Protein AF-A0A961D191-F1 (afdb_monomer)

Radius of gyration: 25.87 Å; Cα contacts (8 Å, |Δi|>4): 183; chains: 1; bounding box: 64×61×60 Å

Foldseek 3Di:
DDDDDDDDDDDDDDDDDDDDDDDDDDDDDDDDPPPPPPPPPPPLDDAADAPPQKDKDKLDDDPNWHWYWDDPDPRDIDIGTDPPDDDLDTDMDMDGPPDDQDDPDDDDDDDDDPDLSDKDWDWHPWAQPDDDDPRWTWIWIFIFHQPPVPDTDTDTDITTRPDDDDPPPPPPD

pLDDT: mean 74.41, std 17.13, range [39.47, 94.38]

Secondary structure (DSSP, 8-state):
-PPPPPPP---------PPPPP----------------------PPPPPPPTTEEEEEEE--TT--EEEEEEETTEEEEEE-TT---S--EEEEEETT----SS---------SSTT---EEEEEEEE--SSTT--EEEEEEEEEEETTTEEEEEEEEEE-SPPPPPP-----

Mean predicted aligned error: 14.96 Å

Structure (mmCIF, N/CA/C/O backbone):
data_AF-A0A961D191-F1
#
_entry.id   AF-A0A961D191-F1
#
loop_
_atom_site.group_PDB
_atom_site.id
_atom_site.type_symbol
_atom_site.label_atom_id
_atom_site.label_alt_id
_atom_site.label_comp_id
_atom_site.label_asym_id
_atom_site.label_entity_id
_atom_site.label_seq_id
_atom_site.pdbx_PDB_ins_code
_atom_site.Cartn_x
_atom_site.Cartn_y
_atom_site.Cartn_z
_atom_site.occupancy
_atom_site.B_iso_or_equiv
_atom_site.auth_seq_id
_atom_site.auth_comp_id
_atom_site.auth_asym_id
_atom_site.auth_atom_id
_atom_site.pdbx_PDB_model_num
ATOM 1 N N . MET A 1 1 ? 48.467 -17.540 6.601 1.00 51.94 1 MET A N 1
ATOM 2 C CA . MET A 1 1 ? 47.667 -17.478 5.361 1.00 51.94 1 MET A CA 1
ATOM 3 C C . MET A 1 1 ? 47.391 -16.011 5.098 1.00 51.94 1 MET A C 1
ATOM 5 O O . MET A 1 1 ? 46.789 -15.366 5.943 1.00 51.94 1 MET A O 1
ATOM 9 N N . GLN A 1 2 ? 47.991 -15.463 4.045 1.00 42.53 2 GLN A N 1
ATOM 10 C CA . GLN A 1 2 ? 47.961 -14.038 3.712 1.00 42.53 2 GLN A CA 1
ATOM 11 C C . GLN A 1 2 ? 46.869 -13.822 2.658 1.00 42.53 2 GLN A C 1
ATOM 13 O O . GLN A 1 2 ? 46.886 -14.500 1.634 1.00 42.53 2 GLN A O 1
ATOM 18 N N . ASN A 1 3 ? 45.919 -12.925 2.931 1.00 52.66 3 ASN A N 1
ATOM 19 C CA . ASN A 1 3 ? 44.861 -12.551 1.992 1.00 52.66 3 ASN A CA 1
ATOM 20 C C . ASN A 1 3 ? 45.325 -11.363 1.146 1.00 52.66 3 ASN A C 1
ATOM 22 O O . ASN A 1 3 ? 45.567 -10.274 1.665 1.00 52.66 3 ASN A O 1
ATOM 26 N N . THR A 1 4 ? 45.446 -11.591 -0.156 1.00 53.19 4 THR A N 1
ATOM 27 C CA . THR A 1 4 ? 45.740 -10.586 -1.180 1.00 53.19 4 THR A CA 1
ATOM 28 C C . THR A 1 4 ? 44.457 -9.820 -1.544 1.00 53.19 4 THR A C 1
ATOM 30 O O . THR A 1 4 ? 43.456 -10.470 -1.847 1.00 53.19 4 THR A O 1
ATOM 33 N N . PRO A 1 5 ? 44.444 -8.474 -1.569 1.00 54.41 5 PRO A N 1
ATOM 34 C CA . PRO A 1 5 ? 43.321 -7.715 -2.112 1.00 54.41 5 PRO A CA 1
ATOM 35 C C . PRO A 1 5 ? 43.391 -7.628 -3.648 1.00 54.41 5 PRO A C 1
ATOM 37 O O . PRO A 1 5 ? 44.440 -7.326 -4.219 1.00 54.41 5 PRO A O 1
ATOM 40 N N . GLY A 1 6 ? 42.262 -7.922 -4.305 1.00 50.16 6 GLY A N 1
ATOM 41 C CA . GLY A 1 6 ? 42.050 -7.796 -5.753 1.00 50.16 6 GLY A CA 1
ATOM 42 C C . GLY A 1 6 ? 41.745 -6.355 -6.203 1.00 50.16 6 GLY A C 1
ATOM 43 O O . GLY A 1 6 ? 41.499 -5.491 -5.363 1.00 50.16 6 GLY A O 1
ATOM 44 N N . PRO A 1 7 ? 41.799 -6.080 -7.520 1.00 54.44 7 PRO A N 1
ATOM 45 C CA . PRO A 1 7 ? 42.151 -4.767 -8.053 1.00 54.44 7 PRO A CA 1
ATOM 46 C C . PRO A 1 7 ? 41.014 -3.737 -8.079 1.00 54.44 7 PRO A C 1
ATOM 48 O O . PRO A 1 7 ? 39.847 -4.046 -8.306 1.00 54.44 7 PRO A O 1
ATOM 51 N N . GLU A 1 8 ? 41.447 -2.487 -7.915 1.00 50.50 8 GLU A N 1
ATOM 52 C CA . GLU A 1 8 ? 40.716 -1.224 -8.000 1.00 50.50 8 GLU A CA 1
ATOM 53 C C . GLU A 1 8 ? 39.850 -1.096 -9.266 1.00 50.50 8 GLU A C 1
ATOM 55 O O . GLU A 1 8 ? 40.339 -1.137 -10.402 1.00 50.50 8 GLU A O 1
ATOM 60 N N . ALA A 1 9 ? 38.556 -0.838 -9.069 1.00 44.56 9 ALA A N 1
ATOM 61 C CA . ALA A 1 9 ? 37.660 -0.400 -10.128 1.00 44.56 9 ALA A CA 1
ATOM 62 C C . ALA A 1 9 ? 37.937 1.077 -10.457 1.00 44.56 9 ALA A C 1
ATOM 64 O O . ALA A 1 9 ? 37.536 1.993 -9.742 1.00 44.56 9 ALA A O 1
ATOM 65 N N . ARG A 1 10 ? 38.655 1.302 -11.561 1.00 47.56 10 ARG A N 1
ATOM 66 C CA . ARG A 1 10 ? 38.861 2.621 -12.171 1.00 47.56 10 ARG A CA 1
ATOM 67 C C . ARG A 1 10 ? 37.567 3.105 -12.821 1.00 47.56 10 ARG A C 1
ATOM 69 O O . ARG A 1 10 ? 37.210 2.650 -13.909 1.00 47.56 10 ARG A O 1
ATOM 76 N N . GLU A 1 11 ? 36.900 4.062 -12.191 1.00 47.41 11 GLU A N 1
ATOM 77 C CA . GLU A 1 11 ? 35.759 4.750 -12.786 1.00 47.41 11 GLU A CA 1
ATOM 78 C C . GLU A 1 11 ? 36.240 5.715 -13.884 1.00 47.41 11 GLU A C 1
ATOM 80 O O . GLU A 1 11 ? 37.027 6.639 -13.666 1.00 47.41 11 GLU A O 1
ATOM 85 N N . ARG A 1 12 ? 35.824 5.430 -15.123 1.00 49.19 12 ARG A N 1
ATOM 86 C CA . ARG A 1 12 ? 36.188 6.181 -16.327 1.00 49.19 12 ARG A CA 1
ATOM 87 C C . ARG A 1 12 ? 35.394 7.481 -16.389 1.00 49.19 12 ARG A C 1
ATOM 89 O O . ARG A 1 12 ? 34.203 7.477 -16.679 1.00 49.19 12 ARG A O 1
ATOM 96 N N . THR A 1 13 ? 36.086 8.603 -16.241 1.00 46.69 13 THR A N 1
ATOM 97 C CA . THR A 1 13 ? 35.565 9.938 -16.548 1.00 46.69 13 THR A CA 1
ATOM 98 C C . THR A 1 13 ? 35.279 10.056 -18.052 1.00 46.69 13 THR A C 1
ATOM 100 O O . THR A 1 13 ? 36.195 10.231 -18.858 1.00 46.69 13 THR A O 1
ATOM 103 N N . GLN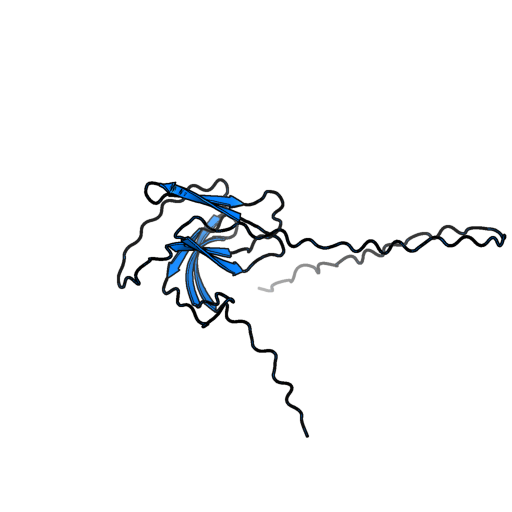 A 1 14 ? 34.014 9.971 -18.465 1.00 44.19 14 GLN A N 1
ATOM 104 C CA . GLN A 1 14 ? 33.611 10.314 -19.831 1.00 44.19 14 GLN A CA 1
ATOM 105 C C . GLN A 1 14 ? 33.533 11.841 -19.974 1.00 44.19 14 GLN A C 1
ATOM 107 O O . GLN A 1 14 ? 32.528 12.474 -19.664 1.00 44.19 14 GLN A O 1
ATOM 112 N N . ARG A 1 15 ? 34.620 12.454 -20.460 1.00 44.09 15 ARG A N 1
ATOM 113 C CA . ARG A 1 15 ? 34.604 13.840 -20.950 1.00 44.09 15 ARG A CA 1
ATOM 114 C C . ARG A 1 15 ? 33.893 13.878 -22.300 1.00 44.09 15 ARG A C 1
ATOM 116 O O . ARG A 1 15 ? 34.446 13.455 -23.312 1.00 44.09 15 ARG A O 1
ATOM 123 N N . CYS A 1 16 ? 32.682 14.419 -22.321 1.00 39.47 16 CYS A N 1
ATOM 124 C CA . CYS A 1 16 ? 31.999 14.774 -23.558 1.00 39.47 16 CYS A CA 1
ATOM 125 C C . CYS A 1 16 ? 32.697 15.997 -24.185 1.00 39.47 16 CYS A C 1
ATOM 127 O O . CYS A 1 16 ? 32.495 17.130 -23.752 1.00 39.47 16 CYS A O 1
ATOM 129 N N . VAL A 1 17 ? 33.542 15.778 -25.196 1.00 48.97 17 VAL A N 1
ATOM 130 C CA . VAL A 1 17 ? 34.121 16.853 -26.017 1.00 48.97 17 VAL A CA 1
ATOM 131 C C . VAL A 1 17 ? 33.126 17.187 -27.126 1.00 48.97 17 VAL A C 1
ATOM 133 O O . VAL A 1 17 ? 33.056 16.495 -28.140 1.00 48.97 17 VAL A O 1
ATOM 136 N N . ARG A 1 18 ? 32.337 18.252 -26.949 1.00 47.16 18 ARG A N 1
ATOM 137 C CA . ARG A 1 18 ? 31.551 18.834 -28.045 1.00 47.16 18 ARG A CA 1
ATOM 138 C C . ARG A 1 18 ? 32.459 19.724 -28.894 1.00 47.16 18 ARG A C 1
ATOM 140 O O . ARG A 1 18 ? 32.985 20.720 -28.407 1.00 47.16 18 ARG A O 1
ATOM 147 N N . ARG A 1 19 ? 32.627 19.371 -30.173 1.00 47.56 19 ARG A N 1
ATOM 148 C CA . ARG A 1 19 ? 33.164 20.279 -31.197 1.00 47.56 19 ARG A CA 1
ATOM 149 C C . ARG A 1 19 ? 32.153 21.404 -31.424 1.00 47.56 19 ARG A C 1
ATOM 151 O O . ARG A 1 19 ? 31.005 21.129 -31.762 1.00 47.56 19 ARG A O 1
ATOM 158 N N . LEU A 1 20 ? 32.584 22.648 -31.244 1.00 54.53 20 LEU A N 1
ATOM 159 C CA . LEU A 1 20 ? 31.836 23.834 -31.655 1.00 54.53 20 LEU A CA 1
ATOM 160 C C . LEU A 1 20 ? 32.049 24.068 -33.159 1.00 54.53 20 LEU A C 1
ATOM 162 O O . LEU A 1 20 ? 33.204 24.121 -33.587 1.00 54.53 20 LEU A O 1
ATOM 166 N N . PRO A 1 21 ? 30.989 24.227 -33.968 1.00 56.09 21 PRO A N 1
ATOM 167 C CA . PRO A 1 21 ? 31.119 24.813 -35.292 1.00 56.09 21 PRO A CA 1
ATOM 168 C C . PRO A 1 21 ? 31.235 26.340 -35.173 1.00 56.09 21 PRO A C 1
ATOM 170 O O . PRO A 1 21 ? 30.464 26.983 -34.462 1.00 56.09 21 PRO A O 1
ATOM 173 N N . THR A 1 22 ? 32.199 26.920 -35.883 1.00 54.91 22 THR A N 1
ATOM 174 C CA . THR A 1 22 ? 32.287 28.360 -36.143 1.00 54.91 22 THR A CA 1
ATOM 175 C C . THR A 1 22 ? 31.262 28.767 -37.203 1.00 54.91 22 THR A C 1
ATOM 177 O O . THR A 1 22 ? 31.222 28.144 -38.265 1.00 54.91 22 THR A O 1
ATOM 180 N N . PRO A 1 23 ? 30.504 29.857 -36.996 1.00 54.00 23 PRO A N 1
ATOM 181 C CA . PRO A 1 23 ? 29.884 30.580 -38.092 1.00 54.00 23 PRO A CA 1
ATOM 182 C C . PRO A 1 23 ? 30.607 31.903 -38.381 1.00 54.00 23 PRO A C 1
ATOM 184 O O . PRO A 1 23 ? 30.944 32.684 -37.491 1.00 54.00 23 PRO A O 1
ATOM 187 N N . LEU A 1 24 ? 30.829 32.112 -39.678 1.00 57.66 24 LEU A N 1
ATOM 188 C CA . LEU A 1 24 ? 31.273 33.336 -40.336 1.00 57.66 24 LEU A CA 1
ATOM 189 C C . LEU A 1 24 ? 30.095 34.322 -40.507 1.00 57.66 24 LEU A C 1
ATOM 191 O O . LEU A 1 24 ? 28.999 33.887 -40.840 1.00 57.66 24 LEU A O 1
ATOM 195 N N . HIS A 1 25 ? 30.419 35.624 -40.451 1.00 41.59 25 HIS A N 1
ATOM 196 C CA . HIS A 1 25 ? 29.771 36.781 -41.117 1.00 41.59 25 HIS A CA 1
ATOM 197 C C . HIS A 1 25 ? 28.365 37.201 -40.633 1.00 41.59 25 HIS A C 1
ATOM 199 O O . HIS A 1 25 ? 27.404 36.449 -40.685 1.00 41.59 25 HIS A O 1
ATOM 205 N N . SER A 1 26 ? 28.246 38.376 -40.003 1.00 50.09 26 SER A N 1
ATOM 206 C CA . SER A 1 26 ? 28.040 39.714 -40.612 1.00 50.09 26 SER A CA 1
ATOM 207 C C . SER A 1 26 ? 26.624 39.916 -41.157 1.00 50.09 26 SER A C 1
ATOM 209 O O . SER A 1 26 ? 26.281 39.376 -42.201 1.00 50.09 26 SER A O 1
ATOM 211 N N . GLY A 1 27 ? 25.839 40.775 -40.497 1.00 42.66 27 GLY A N 1
ATOM 212 C CA . GLY A 1 27 ? 24.602 41.317 -41.068 1.00 42.66 27 GLY A CA 1
ATOM 213 C C . GLY A 1 27 ? 23.495 41.555 -40.046 1.00 42.66 27 GLY A C 1
ATOM 214 O O . GLY A 1 27 ? 22.710 40.669 -39.739 1.00 42.66 27 GLY A O 1
ATOM 215 N N . THR A 1 28 ? 23.418 42.779 -39.539 1.00 56.78 28 THR A N 1
ATOM 216 C CA . THR A 1 28 ? 22.288 43.343 -38.792 1.00 56.78 28 THR A CA 1
ATOM 217 C C . THR A 1 28 ? 20.963 43.242 -39.558 1.00 56.78 28 THR A C 1
ATOM 219 O O . THR A 1 28 ? 20.831 43.875 -40.603 1.00 56.78 28 THR A O 1
ATOM 222 N N . LEU A 1 29 ? 19.942 42.590 -38.986 1.00 45.25 29 LEU A N 1
ATOM 223 C CA . LEU A 1 29 ? 18.544 42.982 -39.199 1.00 45.25 29 LEU A CA 1
ATOM 224 C C . LEU A 1 29 ? 17.661 42.560 -38.016 1.00 45.25 29 LEU A C 1
ATOM 226 O O . LEU A 1 29 ? 17.634 41.406 -37.598 1.00 45.25 29 LEU A O 1
ATOM 230 N N . ARG A 1 30 ? 16.964 43.552 -37.462 1.00 51.47 30 ARG A N 1
ATOM 231 C CA . ARG A 1 30 ? 16.012 43.445 -36.357 1.00 51.47 30 ARG A CA 1
ATOM 232 C C . ARG A 1 30 ? 14.782 42.651 -36.800 1.00 51.47 30 ARG A C 1
ATOM 234 O O . ARG A 1 30 ? 14.097 43.086 -37.718 1.00 51.47 30 ARG A O 1
ATOM 241 N N . LEU A 1 31 ? 14.444 41.586 -36.081 1.00 45.38 31 LEU A N 1
ATOM 242 C CA . LEU A 1 31 ? 13.067 41.114 -35.944 1.00 45.38 31 LEU A CA 1
ATOM 243 C C . LEU A 1 31 ? 12.932 40.402 -34.598 1.00 45.38 31 LEU A C 1
ATOM 245 O O . LEU A 1 31 ? 13.665 39.467 -34.292 1.00 45.38 31 LEU A O 1
ATOM 249 N N . LEU A 1 32 ? 12.025 40.932 -33.779 1.00 50.78 32 LEU A N 1
ATOM 250 C CA . LEU A 1 32 ? 11.600 40.406 -32.490 1.00 50.78 32 LEU A CA 1
ATOM 251 C C . LEU A 1 32 ? 11.122 38.956 -32.653 1.00 50.78 32 LEU A C 1
ATOM 253 O O . LEU A 1 32 ? 9.965 38.714 -32.986 1.00 50.78 32 LEU A O 1
ATOM 257 N N . ALA A 1 33 ? 12.003 37.990 -32.411 1.00 51.69 33 ALA A N 1
ATOM 258 C CA . ALA A 1 33 ? 11.596 36.620 -32.152 1.00 51.69 33 ALA A CA 1
ATOM 259 C C . ALA A 1 33 ? 11.140 36.573 -30.694 1.00 51.69 33 ALA A C 1
ATOM 261 O O . ALA A 1 33 ? 11.951 36.530 -29.770 1.00 51.69 33 ALA A O 1
ATOM 262 N N . ALA A 1 34 ? 9.826 36.689 -30.508 1.00 49.47 34 ALA A N 1
ATOM 263 C CA . ALA A 1 34 ? 9.164 36.473 -29.239 1.00 49.47 34 ALA A CA 1
ATOM 264 C C . ALA A 1 34 ? 9.689 35.171 -28.621 1.00 49.47 34 ALA A C 1
ATOM 266 O O . ALA A 1 34 ? 9.480 34.089 -29.167 1.00 49.47 34 ALA A O 1
ATOM 267 N N . CYS A 1 35 ? 10.379 35.289 -27.484 1.00 42.12 35 CYS A N 1
ATOM 268 C CA . CYS A 1 35 ? 10.542 34.192 -26.546 1.00 42.12 35 CYS A CA 1
ATOM 269 C C . CYS A 1 35 ? 9.135 33.774 -26.118 1.00 42.12 35 CYS A C 1
ATOM 271 O O . CYS A 1 35 ? 8.607 34.274 -25.126 1.00 42.12 35 CYS A O 1
ATOM 273 N N . THR A 1 36 ? 8.496 32.888 -26.880 1.00 57.75 36 THR A N 1
ATOM 274 C CA . THR A 1 36 ? 7.374 32.104 -26.385 1.00 57.75 36 THR A CA 1
ATOM 275 C C . THR A 1 36 ? 7.945 31.220 -25.294 1.00 57.75 36 THR A C 1
ATOM 277 O O . THR A 1 36 ? 8.455 30.128 -25.539 1.00 57.75 36 THR A O 1
ATOM 280 N N . MET A 1 37 ? 7.935 31.776 -24.087 1.00 54.41 37 MET A N 1
ATOM 281 C CA . MET A 1 37 ? 8.094 31.093 -22.821 1.00 54.41 37 MET A CA 1
ATOM 282 C C . MET A 1 37 ? 7.000 30.026 -22.802 1.00 54.41 37 MET A C 1
ATOM 284 O O . MET A 1 37 ? 5.856 30.284 -22.438 1.00 54.41 37 MET A O 1
ATOM 288 N N . GLY A 1 38 ? 7.326 28.848 -23.335 1.00 50.94 38 GLY A N 1
ATOM 289 C CA . GLY A 1 38 ? 6.500 27.665 -23.215 1.00 50.94 38 GLY A CA 1
ATOM 290 C C . GLY A 1 38 ? 6.474 27.323 -21.740 1.00 50.94 38 GLY A C 1
ATOM 291 O O . GLY A 1 38 ? 7.387 26.672 -21.238 1.00 50.94 38 GLY A O 1
ATOM 292 N N . LEU A 1 39 ? 5.472 27.846 -21.038 1.00 53.25 39 LEU A N 1
ATOM 293 C CA . LEU A 1 39 ? 5.127 27.429 -19.698 1.00 53.25 39 LEU A CA 1
ATOM 294 C C . LEU A 1 39 ? 4.754 25.950 -19.831 1.00 53.25 39 LEU A C 1
ATOM 296 O O . LEU A 1 39 ? 3.632 25.614 -20.205 1.00 53.25 39 LEU A O 1
ATOM 300 N N . VAL A 1 40 ? 5.726 25.059 -19.628 1.00 53.22 40 VAL A N 1
ATOM 301 C CA . VAL A 1 40 ? 5.448 23.640 -19.442 1.00 53.22 40 VAL A CA 1
ATOM 302 C C . VAL A 1 40 ? 4.733 23.580 -18.105 1.00 53.22 40 VAL A C 1
ATOM 304 O O . VAL A 1 40 ? 5.358 23.498 -17.050 1.00 53.22 40 VAL A O 1
ATOM 307 N N . LEU A 1 41 ? 3.409 23.723 -18.150 1.00 47.53 41 LEU A N 1
ATOM 308 C CA . LEU A 1 41 ? 2.545 23.267 -17.084 1.00 47.53 41 LEU A CA 1
ATOM 309 C C . LEU A 1 41 ? 2.864 21.783 -16.963 1.00 47.53 41 LEU A C 1
ATOM 311 O O . LEU A 1 41 ? 2.413 20.970 -17.770 1.00 47.53 41 LEU A O 1
ATOM 315 N N . VAL A 1 42 ? 3.719 21.446 -15.999 1.00 51.56 42 VAL A N 1
ATOM 316 C CA . VAL A 1 42 ? 3.792 20.097 -15.460 1.00 51.56 42 VAL A CA 1
ATOM 317 C C . VAL A 1 42 ? 2.415 19.888 -14.852 1.00 51.56 42 VAL A C 1
ATOM 319 O O . VAL A 1 42 ? 2.159 20.248 -13.707 1.00 51.56 42 VAL A O 1
ATOM 322 N N . ALA A 1 43 ? 1.477 19.451 -15.688 1.00 52.72 43 ALA A N 1
ATOM 323 C CA . ALA A 1 43 ? 0.171 19.041 -15.244 1.00 52.72 43 ALA A CA 1
ATOM 324 C C . ALA A 1 43 ? 0.440 17.844 -14.339 1.00 52.72 43 ALA A C 1
ATOM 326 O O . ALA A 1 43 ? 0.795 16.768 -14.823 1.00 52.72 43 ALA A O 1
ATOM 327 N N . CYS A 1 44 ? 0.359 18.066 -13.026 1.00 59.62 44 CYS A N 1
ATOM 328 C CA . CYS A 1 44 ? 0.195 16.981 -12.077 1.00 59.62 44 CYS A CA 1
ATOM 329 C C . CYS A 1 44 ? -1.032 16.219 -12.564 1.00 59.62 44 CYS A C 1
ATOM 331 O O . CYS A 1 44 ? -2.153 16.724 -12.472 1.00 59.62 44 CYS A O 1
ATOM 333 N N . ALA A 1 45 ? -0.813 15.061 -13.185 1.00 65.06 45 ALA A N 1
ATOM 334 C CA . ALA A 1 45 ? -1.914 14.167 -13.469 1.00 65.06 45 ALA A CA 1
ATOM 335 C C . ALA A 1 45 ? -2.547 13.840 -12.110 1.00 65.06 45 ALA A C 1
ATOM 337 O O . ALA A 1 45 ? -1.798 13.524 -11.179 1.00 65.06 45 ALA A O 1
ATOM 338 N N . PRO A 1 46 ? -3.874 13.982 -11.964 1.00 68.44 46 PRO A N 1
ATOM 339 C CA . PRO A 1 46 ? -4.526 13.620 -10.720 1.00 68.44 46 PRO A CA 1
ATOM 340 C C . PRO A 1 46 ? -4.184 12.165 -10.404 1.00 68.44 46 PRO A C 1
ATOM 342 O O . PRO A 1 46 ? -4.156 11.310 -11.296 1.00 68.44 46 PRO A O 1
ATOM 345 N N . GLU A 1 47 ? -3.856 11.913 -9.141 1.00 78.81 47 GLU A N 1
ATOM 346 C CA . GLU A 1 47 ? -3.625 10.558 -8.666 1.00 78.81 47 GLU A CA 1
ATOM 347 C C . GLU A 1 47 ? -4.901 9.734 -8.890 1.00 78.81 47 GLU A C 1
ATOM 349 O O . GLU A 1 47 ? -5.999 10.277 -8.737 1.00 78.81 47 GLU A O 1
ATOM 354 N N . PRO A 1 48 ? -4.796 8.455 -9.293 1.00 85.06 48 PRO A N 1
ATOM 355 C CA . PRO A 1 48 ? -5.970 7.603 -9.365 1.00 85.06 48 PRO A CA 1
ATOM 356 C C . PRO A 1 48 ? -6.674 7.579 -8.010 1.00 85.06 48 PRO A C 1
ATOM 358 O O . PRO A 1 48 ? -6.047 7.286 -6.994 1.00 85.06 48 PRO A O 1
ATOM 361 N N . GLU A 1 49 ? -7.967 7.885 -8.002 1.00 89.44 49 GLU A N 1
ATOM 362 C CA . GLU A 1 49 ? -8.766 7.783 -6.786 1.00 89.44 49 GLU A CA 1
ATOM 363 C C . GLU A 1 49 ? -8.884 6.310 -6.357 1.00 89.44 49 GLU A C 1
ATOM 365 O O . GLU A 1 49 ? -8.987 5.423 -7.219 1.00 89.44 49 GLU A O 1
ATOM 370 N N . PRO A 1 50 ? -8.866 6.025 -5.044 1.0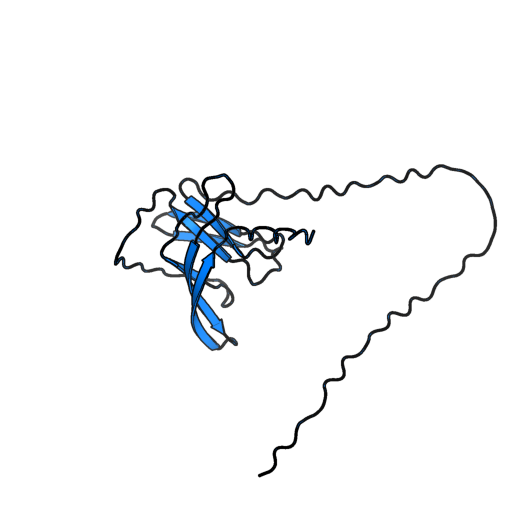0 91.62 50 PRO A N 1
ATOM 371 C CA . PRO A 1 50 ? -9.107 4.679 -4.558 1.00 91.62 50 PRO A CA 1
ATOM 372 C C . PRO A 1 50 ? -10.555 4.237 -4.845 1.00 91.62 50 PRO A C 1
ATOM 374 O O . PRO A 1 50 ? -11.441 5.069 -5.067 1.00 91.62 50 PRO A O 1
ATOM 377 N N . PRO A 1 51 ? -10.832 2.921 -4.830 1.00 92.88 51 PRO A N 1
ATOM 378 C CA . PRO A 1 51 ? -12.196 2.408 -4.906 1.00 92.88 51 PRO A CA 1
ATOM 379 C C . PRO A 1 51 ? -13.107 3.006 -3.824 1.00 92.88 51 PRO A C 1
ATOM 381 O O . PRO A 1 51 ? -12.672 3.258 -2.706 1.00 92.88 51 PRO A O 1
ATOM 384 N N . THR A 1 52 ? -14.398 3.175 -4.120 1.00 92.25 52 THR A N 1
ATOM 385 C CA . THR A 1 52 ? -15.376 3.676 -3.139 1.00 92.25 52 THR A CA 1
ATOM 386 C C . THR A 1 52 ? -15.415 2.806 -1.877 1.00 92.25 52 THR A C 1
ATOM 388 O O . THR A 1 52 ? -15.554 1.586 -1.980 1.00 92.25 52 THR A O 1
ATOM 391 N N . GLY A 1 53 ? -15.347 3.439 -0.700 1.00 90.69 53 GLY A N 1
ATOM 392 C CA . GLY A 1 53 ? -15.309 2.761 0.603 1.00 90.69 53 GLY A CA 1
ATOM 393 C C . GLY A 1 53 ? -13.919 2.259 1.002 1.00 90.69 53 GLY A C 1
ATOM 394 O O . GLY A 1 53 ? -13.798 1.482 1.949 1.00 90.69 53 GLY A O 1
ATOM 395 N N . TRP A 1 54 ? -12.885 2.653 0.258 1.00 91.56 54 TRP A N 1
ATOM 396 C CA . TRP A 1 54 ? -11.498 2.320 0.532 1.00 91.56 54 TRP A CA 1
ATOM 397 C C . TRP A 1 54 ? -10.632 3.572 0.531 1.00 91.56 54 TRP A C 1
ATOM 399 O O . TRP A 1 54 ? -10.754 4.449 -0.324 1.00 91.56 54 TRP A O 1
ATOM 409 N N . SER A 1 55 ? -9.664 3.570 1.434 1.00 88.44 55 SER A N 1
ATOM 410 C CA . SER A 1 55 ? -8.612 4.564 1.524 1.00 88.44 55 SER A CA 1
ATOM 411 C C . SER A 1 55 ? -7.312 3.996 0.972 1.00 88.44 55 SER A C 1
ATOM 413 O O . SER A 1 55 ? -6.974 2.828 1.190 1.00 88.44 55 SER A O 1
ATOM 415 N N . GLN A 1 56 ? -6.550 4.845 0.282 1.00 88.75 56 GLN A N 1
ATOM 416 C CA . GLN A 1 56 ? -5.207 4.536 -0.199 1.00 88.75 56 GLN A CA 1
ATOM 417 C C . GLN A 1 56 ? -4.217 5.591 0.289 1.00 88.75 56 GLN A C 1
ATOM 419 O O . GLN A 1 56 ? -4.485 6.787 0.216 1.00 88.75 56 GLN A O 1
ATOM 424 N N . VAL A 1 57 ? -3.057 5.145 0.773 1.00 87.75 57 VAL A N 1
ATOM 425 C CA . VAL A 1 57 ? -1.959 6.027 1.195 1.00 87.75 57 VAL A CA 1
ATOM 426 C C . VAL A 1 57 ? -0.635 5.473 0.695 1.00 87.75 57 VAL A C 1
ATOM 428 O O . VAL A 1 57 ? -0.364 4.284 0.833 1.00 87.75 57 VAL A O 1
ATOM 431 N N . TYR A 1 58 ? 0.224 6.331 0.150 1.00 87.75 58 TYR A N 1
ATOM 432 C CA . TYR A 1 58 ? 1.587 5.950 -0.209 1.00 87.75 58 TYR A CA 1
ATOM 433 C C . TYR A 1 58 ? 2.534 6.134 0.983 1.00 87.75 58 TYR A C 1
ATOM 435 O O . TYR A 1 58 ? 2.653 7.223 1.538 1.00 87.75 58 TYR A O 1
ATOM 443 N N . LEU A 1 59 ? 3.220 5.057 1.363 1.00 88.12 59 LEU A N 1
ATOM 444 C CA . LEU A 1 59 ? 4.288 5.053 2.370 1.00 88.12 59 LEU A CA 1
ATOM 445 C C . LEU A 1 59 ? 5.593 5.593 1.785 1.00 88.12 59 LEU A C 1
ATOM 447 O O . LEU A 1 59 ? 6.332 6.327 2.435 1.00 88.12 59 LEU A O 1
ATOM 451 N N . THR A 1 60 ? 5.851 5.228 0.532 1.00 88.50 60 THR A N 1
ATOM 452 C CA . THR A 1 60 ? 6.939 5.732 -0.304 1.00 88.50 60 THR A CA 1
ATOM 453 C C . THR A 1 60 ? 6.422 5.897 -1.722 1.00 88.50 60 THR A C 1
ATOM 455 O O . THR A 1 60 ? 5.559 5.138 -2.173 1.00 88.50 60 THR A O 1
ATOM 458 N N . ARG A 1 61 ? 6.954 6.887 -2.441 1.00 87.50 61 ARG A N 1
ATOM 459 C CA . ARG A 1 61 ? 6.530 7.203 -3.804 1.00 87.50 61 ARG A CA 1
ATOM 460 C C . ARG A 1 61 ? 7.738 7.577 -4.646 1.00 87.50 61 ARG A C 1
ATOM 462 O O . ARG A 1 61 ? 8.411 8.565 -4.354 1.00 87.50 61 ARG A O 1
ATOM 469 N N . ASP A 1 62 ? 7.987 6.806 -5.696 1.00 88.44 62 ASP A N 1
ATOM 470 C CA . ASP A 1 62 ? 9.055 7.091 -6.647 1.00 88.44 62 ASP A CA 1
ATOM 471 C C . ASP A 1 62 ? 8.518 8.007 -7.752 1.00 88.44 62 ASP A C 1
ATOM 473 O O . ASP A 1 62 ? 7.894 7.580 -8.723 1.00 88.44 62 ASP A O 1
ATOM 477 N N . GLY A 1 63 ? 8.744 9.309 -7.583 1.00 86.25 63 GLY A N 1
ATOM 478 C CA . GLY A 1 63 ? 8.359 10.319 -8.564 1.00 86.25 63 GLY A CA 1
ATOM 479 C C . GLY A 1 63 ? 6.878 10.246 -8.956 1.00 86.25 63 GLY A C 1
ATOM 480 O O . GLY A 1 63 ? 5.983 10.343 -8.113 1.00 86.25 63 GLY A O 1
ATOM 481 N N . GLY A 1 64 ? 6.636 10.118 -10.261 1.00 86.19 64 GLY A N 1
ATOM 482 C CA . GLY A 1 64 ? 5.302 10.096 -10.861 1.00 86.19 64 GLY A CA 1
ATOM 483 C C . GLY A 1 64 ? 4.662 8.712 -10.961 1.00 86.19 64 GLY A C 1
ATOM 484 O O . GLY A 1 64 ? 3.654 8.597 -11.654 1.00 86.19 64 GLY A O 1
ATOM 485 N N . ASP A 1 65 ? 5.228 7.681 -10.326 1.00 88.62 65 ASP A N 1
ATOM 486 C CA . ASP A 1 65 ? 4.673 6.327 -10.370 1.00 88.62 65 ASP A CA 1
ATOM 487 C C . ASP A 1 65 ? 3.216 6.306 -9.885 1.00 88.62 65 ASP A C 1
ATOM 489 O O . ASP A 1 65 ? 2.865 6.952 -8.897 1.00 88.62 65 ASP A O 1
ATOM 493 N N . VAL A 1 66 ? 2.351 5.555 -10.561 1.00 88.75 66 VAL A N 1
ATOM 494 C CA . VAL A 1 66 ? 0.941 5.409 -10.179 1.00 88.75 66 VAL A CA 1
ATOM 495 C C . VAL A 1 66 ? 0.490 3.958 -10.279 1.00 88.75 66 VAL A C 1
ATOM 497 O O . VAL A 1 66 ? 0.900 3.217 -11.175 1.00 88.75 66 VAL A O 1
ATOM 500 N N . ALA A 1 67 ? -0.391 3.557 -9.369 1.00 89.19 67 ALA A N 1
ATOM 501 C CA . ALA A 1 67 ? -1.100 2.288 -9.431 1.00 89.19 67 ALA A CA 1
ATOM 502 C C . ALA A 1 67 ? -2.608 2.540 -9.370 1.00 89.19 67 ALA A C 1
ATOM 504 O O . ALA A 1 67 ? -3.072 3.380 -8.601 1.00 89.19 67 ALA A O 1
ATOM 505 N N . ARG A 1 68 ? -3.367 1.811 -10.188 1.00 92.25 68 ARG A N 1
ATOM 506 C CA . ARG A 1 68 ? -4.827 1.741 -10.108 1.00 92.25 68 ARG A CA 1
ATOM 507 C C . ARG A 1 68 ? -5.218 0.523 -9.292 1.00 92.25 68 ARG A C 1
ATOM 509 O O . ARG A 1 68 ? -4.668 -0.558 -9.494 1.00 92.25 68 ARG A O 1
ATOM 516 N N . VAL A 1 69 ? -6.201 0.697 -8.423 1.00 92.88 69 VAL A N 1
ATOM 517 C CA . VAL A 1 69 ? -6.734 -0.367 -7.576 1.00 92.88 69 VAL A CA 1
ATOM 518 C C . VAL A 1 69 ? -8.196 -0.602 -7.935 1.00 92.88 69 VAL A C 1
ATOM 520 O O . VAL A 1 69 ? -8.942 0.345 -8.172 1.00 92.88 69 VAL A O 1
ATOM 523 N N . ARG A 1 70 ? -8.613 -1.867 -7.988 1.00 94.38 70 ARG A N 1
ATOM 524 C CA . ARG A 1 70 ? -10.005 -2.282 -8.192 1.00 94.38 70 ARG A CA 1
ATOM 525 C C . ARG A 1 70 ? -10.379 -3.366 -7.184 1.00 94.38 70 ARG A C 1
ATOM 527 O O . ARG A 1 70 ? -9.570 -4.241 -6.890 1.00 94.38 70 ARG A O 1
ATOM 534 N N . ILE A 1 71 ? -11.610 -3.317 -6.681 1.00 93.75 71 ILE A N 1
ATOM 535 C CA . ILE A 1 71 ? -12.185 -4.363 -5.825 1.00 93.75 71 ILE A CA 1
ATOM 536 C C . ILE A 1 71 ? -13.099 -5.221 -6.696 1.00 93.75 71 ILE A C 1
ATOM 538 O O . ILE A 1 71 ? -14.097 -4.727 -7.215 1.00 93.75 71 ILE A O 1
ATOM 542 N N . GLU A 1 72 ? -12.756 -6.495 -6.878 1.00 90.44 72 GLU A N 1
ATOM 543 C CA . GLU A 1 72 ? -13.452 -7.396 -7.817 1.00 90.44 72 GLU A CA 1
ATOM 544 C C . GLU A 1 72 ? -14.527 -8.267 -7.134 1.00 90.44 72 GLU A C 1
ATOM 546 O O . GLU A 1 72 ? -15.171 -9.099 -7.770 1.00 90.44 72 GLU A O 1
ATOM 551 N N . GLY A 1 73 ? -14.766 -8.044 -5.837 1.00 79.50 73 GLY A N 1
ATOM 552 C CA . GLY A 1 73 ? -15.679 -8.835 -5.007 1.00 79.50 73 GLY A CA 1
ATOM 553 C C . GLY A 1 73 ? -14.975 -9.982 -4.273 1.00 79.50 73 GLY A C 1
ATOM 554 O O . GLY A 1 73 ? -13.808 -10.280 -4.516 1.00 79.50 73 GLY A O 1
ATOM 555 N N . ALA A 1 74 ? -15.668 -10.594 -3.304 1.00 79.44 74 ALA A N 1
ATOM 556 C CA . ALA A 1 74 ? -15.160 -11.708 -2.483 1.00 79.44 74 ALA A CA 1
ATOM 557 C C . ALA A 1 74 ? -13.798 -11.454 -1.790 1.00 79.44 74 ALA A C 1
ATOM 559 O O . ALA A 1 74 ? -13.031 -12.386 -1.566 1.00 79.44 74 ALA A O 1
ATOM 560 N N . GLY A 1 75 ? -13.487 -10.193 -1.462 1.00 82.38 75 GLY A N 1
ATOM 561 C CA . GLY A 1 75 ? -12.207 -9.817 -0.851 1.00 82.38 75 GLY A CA 1
ATOM 562 C C . GLY A 1 75 ? -11.014 -9.827 -1.816 1.00 82.38 75 GLY A C 1
ATOM 563 O O . GLY A 1 75 ? -9.875 -9.779 -1.363 1.00 82.38 75 GLY A O 1
ATOM 564 N N . THR A 1 76 ? -11.255 -9.885 -3.131 1.00 90.50 76 THR A N 1
ATOM 565 C CA . THR A 1 76 ? -10.202 -9.819 -4.153 1.00 90.50 76 THR A CA 1
ATOM 566 C C . THR A 1 76 ? -9.888 -8.368 -4.506 1.00 90.50 76 THR A C 1
ATOM 568 O O . THR A 1 76 ? -10.781 -7.597 -4.875 1.00 90.50 76 THR A O 1
ATOM 571 N N . VAL A 1 77 ? -8.606 -8.013 -4.417 1.00 91.88 77 VAL A N 1
ATOM 572 C CA . VAL A 1 77 ? -8.065 -6.706 -4.799 1.00 91.88 77 VAL A CA 1
ATOM 573 C C . VAL A 1 77 ? -7.182 -6.892 -6.028 1.00 91.88 77 VAL A C 1
ATOM 575 O O . VAL A 1 77 ? -6.237 -7.676 -5.999 1.00 91.88 77 VAL A O 1
ATOM 578 N N . ALA A 1 78 ? -7.475 -6.157 -7.097 1.00 92.56 78 ALA A N 1
ATOM 579 C CA . ALA A 1 78 ? -6.646 -6.098 -8.292 1.00 92.56 78 ALA A CA 1
ATOM 580 C C . ALA A 1 78 ? -5.856 -4.787 -8.305 1.00 92.56 78 ALA A C 1
ATOM 582 O O . ALA A 1 78 ? -6.434 -3.703 -8.193 1.00 92.56 78 ALA A O 1
ATOM 583 N N . VAL A 1 79 ? -4.537 -4.889 -8.467 1.00 91.44 79 VAL A N 1
ATOM 584 C CA . VAL A 1 79 ? -3.627 -3.742 -8.542 1.00 91.44 79 VAL A CA 1
ATOM 585 C C . VAL A 1 79 ? -2.938 -3.742 -9.899 1.00 91.44 79 VAL A C 1
ATOM 587 O O . VAL A 1 79 ? -2.368 -4.743 -10.324 1.00 91.44 79 VAL A O 1
ATOM 590 N N . GLU A 1 80 ? -2.988 -2.606 -10.586 1.00 91.44 80 GLU A N 1
ATOM 591 C CA . GLU A 1 80 ? -2.394 -2.415 -11.905 1.00 91.44 80 GLU A CA 1
ATOM 592 C C . GLU A 1 80 ? -1.472 -1.194 -11.879 1.00 91.44 80 GLU A C 1
ATOM 594 O O . GLU A 1 80 ? -1.926 -0.059 -11.720 1.00 91.44 80 GLU A O 1
ATOM 599 N N . ALA A 1 81 ? -0.170 -1.422 -12.039 1.00 89.38 81 ALA A N 1
ATOM 600 C CA . ALA A 1 81 ? 0.803 -0.350 -12.217 1.00 89.38 81 ALA A CA 1
ATOM 601 C C . ALA A 1 81 ? 0.717 0.227 -13.640 1.00 89.38 81 ALA A C 1
ATOM 603 O O . ALA A 1 81 ? 0.540 -0.515 -14.608 1.00 89.38 81 ALA A O 1
ATOM 604 N N . ASP A 1 82 ? 0.876 1.544 -13.788 1.00 88.81 82 ASP A N 1
ATOM 605 C CA . ASP A 1 82 ? 1.041 2.147 -15.115 1.00 88.81 82 ASP A CA 1
ATOM 606 C C . ASP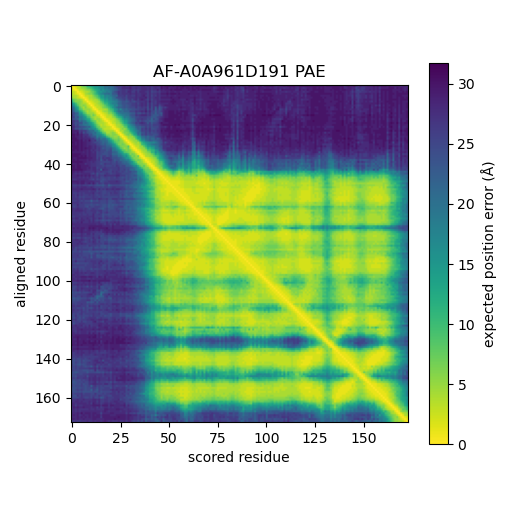 A 1 82 ? 2.370 1.677 -15.729 1.00 88.81 82 ASP A C 1
ATOM 608 O O . ASP A 1 82 ? 3.409 1.671 -15.072 1.00 88.81 82 ASP A O 1
ATOM 612 N N . GLY A 1 83 ? 2.351 1.285 -17.006 1.00 87.38 83 GLY A N 1
ATOM 613 C CA . GLY A 1 83 ? 3.546 0.809 -17.713 1.00 87.38 83 GLY A CA 1
ATOM 614 C C . GLY A 1 83 ? 4.641 1.870 -17.886 1.00 87.38 83 GLY A C 1
ATOM 615 O O . GLY A 1 83 ? 5.742 1.541 -18.320 1.00 87.38 83 GLY A O 1
ATOM 616 N N . ARG A 1 84 ? 4.349 3.137 -17.569 1.00 88.88 84 ARG A N 1
ATOM 617 C CA . ARG A 1 84 ? 5.318 4.240 -17.517 1.00 88.88 84 ARG A CA 1
ATOM 618 C C . ARG A 1 84 ? 5.995 4.386 -16.155 1.00 88.88 84 ARG A C 1
ATOM 620 O O . ARG A 1 84 ? 6.872 5.239 -16.039 1.00 88.88 84 ARG A O 1
ATOM 627 N N . ASN A 1 85 ? 5.598 3.606 -15.149 1.00 89.38 85 ASN A N 1
ATOM 628 C CA . ASN A 1 85 ? 6.283 3.592 -13.863 1.00 89.38 85 ASN A CA 1
ATOM 629 C C . ASN A 1 85 ? 7.742 3.180 -14.071 1.00 89.38 85 ASN A C 1
ATOM 631 O O . ASN A 1 85 ? 8.050 2.265 -14.837 1.00 89.38 85 ASN A O 1
ATOM 635 N N . THR A 1 86 ? 8.639 3.879 -13.391 1.00 89.62 86 THR A N 1
ATOM 636 C CA . THR A 1 86 ? 10.089 3.636 -13.484 1.00 89.62 86 THR A CA 1
ATOM 637 C C . THR A 1 86 ? 10.722 3.392 -12.126 1.00 89.62 86 THR A C 1
ATOM 639 O O . THR A 1 86 ? 11.855 2.912 -12.066 1.00 89.62 86 THR A O 1
ATOM 642 N N . GLY A 1 87 ? 10.003 3.707 -11.047 1.00 85.75 87 GLY A N 1
ATOM 643 C CA . GLY A 1 87 ? 10.427 3.403 -9.698 1.00 85.75 87 GLY A CA 1
ATOM 644 C C . GLY A 1 87 ? 10.372 1.916 -9.382 1.00 85.75 87 GLY A C 1
ATOM 645 O O . GLY A 1 87 ? 9.744 1.104 -10.064 1.00 85.75 87 GLY A O 1
ATOM 646 N N . THR A 1 88 ? 11.066 1.562 -8.311 1.00 85.62 88 THR A N 1
ATOM 647 C CA . THR A 1 88 ? 11.163 0.183 -7.813 1.00 85.62 88 THR A CA 1
ATOM 648 C C . THR A 1 88 ? 10.791 0.079 -6.339 1.00 85.62 88 THR A C 1
ATOM 650 O O . THR A 1 88 ? 10.817 -1.012 -5.779 1.00 85.62 88 THR A O 1
ATOM 653 N N . ASN A 1 89 ? 10.488 1.206 -5.694 1.00 87.50 89 ASN A N 1
ATOM 654 C CA . ASN A 1 89 ? 10.295 1.318 -4.254 1.00 87.50 89 ASN A CA 1
ATOM 655 C C . ASN A 1 89 ? 9.014 2.068 -3.875 1.00 87.50 89 ASN A C 1
ATOM 657 O O . ASN A 1 89 ? 8.841 2.383 -2.699 1.00 87.50 89 ASN A O 1
ATOM 661 N N . SER A 1 90 ? 8.104 2.333 -4.814 1.00 90.50 90 SER A N 1
ATOM 662 C CA . SER A 1 90 ? 6.761 2.831 -4.498 1.00 90.50 90 SER A CA 1
ATOM 663 C C . SER A 1 90 ? 6.006 1.803 -3.642 1.00 90.50 90 SER A C 1
ATOM 665 O O . SER A 1 90 ? 5.854 0.649 -4.043 1.00 90.50 90 SER A O 1
ATOM 667 N N . ARG A 1 91 ? 5.536 2.208 -2.457 1.00 90.12 91 ARG A N 1
ATOM 668 C CA . ARG A 1 91 ? 4.780 1.356 -1.523 1.00 90.12 91 ARG A CA 1
ATOM 669 C C . ARG A 1 91 ? 3.460 2.027 -1.188 1.00 90.12 91 ARG A C 1
ATOM 671 O O . ARG A 1 91 ? 3.450 3.123 -0.632 1.00 90.12 91 ARG A O 1
ATOM 678 N N . GLY A 1 92 ? 2.359 1.359 -1.512 1.00 90.81 92 GLY A N 1
ATOM 679 C CA . GLY A 1 92 ? 1.005 1.796 -1.185 1.00 90.81 92 GLY A CA 1
ATOM 680 C C . GLY A 1 92 ? 0.378 0.921 -0.105 1.00 90.81 92 GLY A C 1
ATOM 681 O O . GLY A 1 92 ? 0.604 -0.287 -0.066 1.00 90.81 92 GLY A O 1
ATOM 682 N N . LEU A 1 93 ? -0.426 1.536 0.751 1.00 90.81 93 LEU A N 1
ATOM 683 C CA . LEU A 1 93 ? -1.388 0.872 1.615 1.00 90.81 93 LEU A CA 1
ATOM 684 C C . LEU A 1 93 ? -2.783 1.106 1.070 1.00 90.81 93 LEU A C 1
ATOM 686 O O . LEU A 1 93 ? -3.107 2.217 0.662 1.00 90.81 93 LEU A O 1
ATOM 690 N N . LEU A 1 94 ? -3.595 0.061 1.123 1.00 91.19 94 LEU A N 1
ATOM 691 C CA . LEU A 1 94 ? -5.008 0.087 0.796 1.00 91.19 94 LEU A CA 1
ATOM 692 C C . LEU A 1 94 ? -5.764 -0.554 1.961 1.00 91.19 94 LEU A C 1
ATOM 694 O O . LEU A 1 94 ? -5.393 -1.644 2.401 1.00 91.19 94 LEU A O 1
ATOM 698 N N . TYR A 1 95 ? -6.796 0.112 2.467 1.00 88.19 95 TYR A N 1
ATOM 699 C CA . TYR A 1 95 ? -7.604 -0.388 3.579 1.00 88.19 95 TYR A CA 1
ATOM 700 C C . TYR A 1 95 ? -9.056 0.108 3.478 1.00 88.19 95 TYR A C 1
ATOM 702 O O . TYR A 1 95 ? -9.273 1.190 2.931 1.00 88.19 95 TYR A O 1
ATOM 710 N N . PRO A 1 96 ? -10.051 -0.665 3.955 1.00 88.75 96 PRO A N 1
ATOM 711 C CA . PRO A 1 96 ? -11.439 -0.209 3.991 1.00 88.75 96 PRO A CA 1
ATOM 712 C C . PRO A 1 96 ? -11.595 1.013 4.900 1.00 88.75 96 PRO A C 1
ATOM 714 O O . PRO A 1 96 ? -10.966 1.073 5.959 1.00 88.75 96 PRO A O 1
ATOM 717 N N . ASP A 1 97 ? -12.450 1.958 4.513 1.00 87.31 97 ASP A N 1
ATOM 718 C CA . ASP A 1 97 ? -12.714 3.173 5.301 1.00 87.31 97 ASP A CA 1
ATOM 719 C C . ASP A 1 97 ? -13.383 2.857 6.647 1.00 87.31 97 ASP A C 1
ATOM 721 O O . ASP A 1 97 ? -13.186 3.563 7.635 1.00 87.31 97 ASP A O 1
ATOM 725 N N . ASP A 1 98 ? -14.167 1.779 6.685 1.00 86.62 98 ASP A N 1
ATOM 726 C CA . ASP A 1 98 ? -14.912 1.280 7.839 1.00 86.62 98 ASP A CA 1
ATOM 727 C C . ASP A 1 98 ? -14.197 0.124 8.558 1.00 86.62 98 ASP A C 1
ATOM 729 O O . ASP A 1 98 ? -14.811 -0.618 9.325 1.00 86.62 98 ASP A O 1
ATOM 733 N N . ALA A 1 99 ? -12.892 -0.048 8.321 1.00 83.62 99 ALA A N 1
ATOM 734 C CA . ALA A 1 99 ? -12.121 -1.099 8.967 1.00 83.62 99 ALA A CA 1
ATOM 735 C C . ALA A 1 99 ? -12.00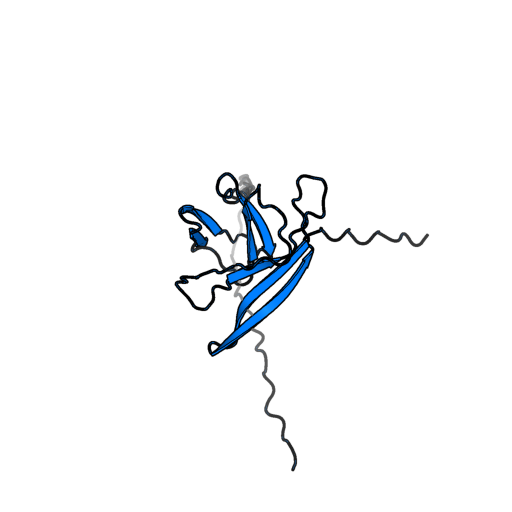0 -0.860 10.482 1.00 83.62 99 ALA A C 1
ATOM 737 O O . ALA A 1 99 ? -11.278 0.029 10.940 1.00 83.62 99 ALA A O 1
ATOM 738 N N . ASP A 1 100 ? -12.644 -1.722 11.267 1.00 82.06 100 ASP A N 1
ATOM 739 C CA . ASP A 1 100 ? -12.511 -1.703 12.720 1.00 82.06 100 ASP A CA 1
ATOM 740 C C . ASP A 1 100 ? -11.122 -2.200 13.167 1.00 82.06 100 ASP A C 1
ATOM 742 O O . ASP A 1 100 ? -10.640 -3.240 12.693 1.00 82.06 100 ASP A O 1
ATOM 746 N N . PRO A 1 101 ? -10.465 -1.522 14.129 1.00 78.25 101 PRO A N 1
ATOM 747 C CA . PRO A 1 101 ? -9.230 -2.012 14.723 1.00 78.25 101 PRO A CA 1
ATOM 748 C C . PRO A 1 101 ? -9.446 -3.359 15.427 1.00 78.25 101 PRO A C 1
ATOM 750 O O . PRO A 1 101 ? -9.985 -3.434 16.530 1.00 78.25 101 PRO A O 1
ATOM 753 N N . GLY A 1 102 ? -8.982 -4.438 14.801 1.00 79.12 102 GLY A N 1
ATOM 754 C CA . GLY A 1 102 ? -8.938 -5.763 15.410 1.00 79.12 102 GLY A CA 1
ATOM 755 C C . GLY A 1 102 ? -7.670 -5.970 16.240 1.00 79.12 102 GLY A C 1
ATOM 756 O O . GLY A 1 102 ? -6.561 -5.667 15.794 1.00 79.12 102 GLY A O 1
ATOM 757 N N . THR A 1 103 ? -7.811 -6.547 17.430 1.00 84.31 103 THR A N 1
ATOM 758 C CA . THR A 1 103 ? -6.693 -7.115 18.200 1.00 84.31 103 THR A CA 1
ATOM 759 C C . THR A 1 103 ? -6.681 -8.632 18.046 1.00 84.31 103 THR A C 1
ATOM 761 O O . THR A 1 103 ? -7.738 -9.241 17.914 1.00 84.31 103 THR A O 1
ATOM 764 N N . ASP A 1 104 ? -5.494 -9.244 18.048 1.00 83.94 104 ASP A N 1
ATOM 765 C CA . ASP A 1 104 ? -5.317 -10.705 17.951 1.00 83.94 104 ASP A CA 1
ATOM 766 C C . ASP A 1 104 ? -6.030 -11.354 16.747 1.00 83.94 104 ASP A C 1
ATOM 768 O O . ASP A 1 104 ? -6.469 -12.504 16.784 1.00 83.94 104 ASP A O 1
ATOM 772 N N . ALA A 1 105 ? -6.137 -10.603 15.649 1.00 81.69 105 ALA A N 1
ATOM 773 C CA . ALA A 1 105 ? -6.774 -11.055 14.424 1.00 81.69 105 ALA A CA 1
ATOM 774 C C . ALA A 1 105 ? -5.839 -11.947 13.594 1.00 81.69 105 ALA A C 1
ATOM 776 O O . ALA A 1 105 ? -4.625 -11.741 13.530 1.00 81.69 105 ALA A O 1
ATOM 777 N N . ARG A 1 106 ? -6.429 -12.918 12.892 1.00 85.00 106 ARG A N 1
ATOM 778 C CA . ARG A 1 106 ? -5.750 -13.704 11.860 1.00 85.00 106 ARG A CA 1
ATOM 779 C C . ARG A 1 106 ? -6.274 -13.283 10.496 1.00 85.00 106 ARG A C 1
ATOM 781 O O . ARG A 1 106 ? -7.474 -13.343 10.261 1.00 85.00 106 ARG A O 1
ATOM 788 N N . SER A 1 107 ? -5.360 -12.921 9.603 1.00 80.62 107 SER A N 1
ATOM 789 C CA . SER A 1 107 ? -5.658 -12.673 8.195 1.00 80.62 107 SER A CA 1
ATOM 790 C C . SER A 1 107 ? -4.893 -13.662 7.321 1.00 80.62 107 SER A C 1
ATOM 792 O O . SER A 1 107 ? -3.776 -14.066 7.653 1.00 80.62 107 SER A O 1
ATOM 794 N N . CYS A 1 108 ? -5.512 -14.065 6.218 1.00 84.69 108 CYS A N 1
ATOM 795 C CA . CYS A 1 108 ? -4.904 -14.900 5.196 1.00 84.69 108 CYS A CA 1
ATOM 796 C C . CYS A 1 108 ? -5.092 -14.201 3.853 1.00 84.69 108 CYS A C 1
ATOM 798 O O . CYS A 1 108 ? -6.211 -13.839 3.499 1.00 84.69 108 CYS A O 1
ATOM 800 N N . ALA A 1 109 ? -4.005 -14.042 3.107 1.00 84.19 109 ALA A N 1
ATOM 801 C CA . ALA A 1 109 ? -4.023 -13.501 1.758 1.00 84.19 109 ALA A CA 1
ATOM 802 C C . ALA A 1 109 ? -3.376 -14.511 0.811 1.00 84.19 109 ALA A C 1
ATOM 804 O O . ALA A 1 109 ? -2.409 -15.184 1.169 1.00 84.19 109 ALA A O 1
ATOM 805 N N . THR A 1 110 ? -3.926 -14.621 -0.393 1.00 87.88 110 THR A N 1
ATOM 806 C CA . THR A 1 110 ? -3.295 -15.332 -1.505 1.00 87.88 110 THR A CA 1
ATOM 807 C C . THR A 1 110 ? -3.012 -14.305 -2.580 1.00 87.88 110 THR A C 1
ATOM 809 O O . THR A 1 110 ? -3.917 -13.578 -2.980 1.00 87.88 110 THR A O 1
ATOM 812 N N . THR A 1 111 ? -1.767 -14.234 -3.032 1.00 84.38 111 THR A N 1
ATOM 813 C CA . THR A 1 111 ? -1.346 -13.273 -4.048 1.00 84.38 111 THR A CA 1
ATOM 814 C C . THR A 1 111 ? -1.101 -13.997 -5.363 1.00 84.38 111 THR A C 1
ATOM 816 O O . THR A 1 111 ? -0.562 -15.104 -5.399 1.00 84.38 111 THR A O 1
ATOM 819 N N . THR A 1 112 ? -1.527 -13.379 -6.461 1.00 87.75 112 THR A N 1
ATOM 820 C CA . THR A 1 112 ? -1.227 -13.846 -7.816 1.00 87.75 112 THR A CA 1
ATOM 821 C C . THR A 1 112 ? -0.507 -12.720 -8.527 1.00 87.75 112 THR A C 1
ATOM 823 O O . THR A 1 112 ? -1.131 -11.772 -8.992 1.00 87.75 112 THR A O 1
ATOM 826 N N . VAL A 1 113 ? 0.820 -12.814 -8.580 1.00 81.81 113 V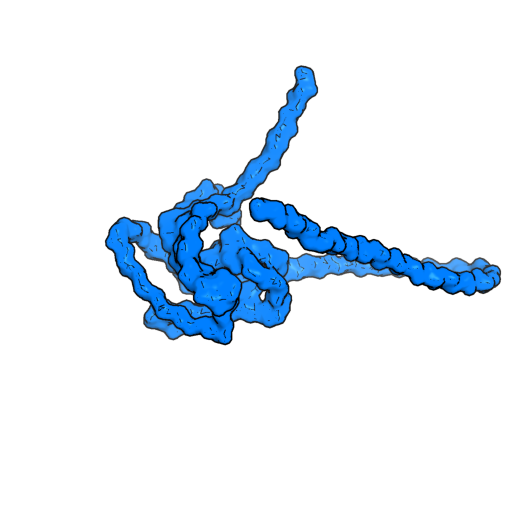AL A N 1
ATOM 827 C CA . VAL A 1 113 ? 1.667 -11.765 -9.153 1.00 81.81 113 VAL A CA 1
ATOM 828 C C . VAL A 1 113 ? 2.256 -12.204 -10.489 1.00 81.81 113 VAL A C 1
ATOM 830 O O . VAL A 1 113 ? 2.712 -13.343 -10.614 1.00 81.81 113 VAL A O 1
ATOM 833 N N . PRO A 1 114 ? 2.306 -11.312 -11.492 1.00 76.38 114 PRO A N 1
ATOM 834 C CA . PRO A 1 114 ? 2.890 -11.633 -12.790 1.00 76.38 114 PRO A CA 1
ATOM 835 C C . PRO A 1 114 ? 4.424 -11.722 -12.743 1.00 76.38 114 PRO A C 1
ATOM 837 O O . PRO A 1 114 ? 5.031 -12.316 -13.632 1.00 76.38 114 PRO A O 1
ATOM 840 N N . HIS A 1 115 ? 5.070 -11.137 -11.727 1.00 75.94 115 HIS A N 1
ATOM 841 C CA . HIS A 1 115 ? 6.525 -11.137 -11.589 1.00 75.94 115 HIS A CA 1
ATOM 842 C C . HIS A 1 115 ? 6.982 -11.178 -10.127 1.00 75.94 115 HIS A C 1
ATOM 844 O O . HIS A 1 115 ? 6.337 -10.637 -9.233 1.00 75.94 115 HIS A O 1
ATOM 850 N N . ARG A 1 116 ? 8.164 -11.766 -9.889 1.00 74.81 116 ARG A N 1
ATOM 851 C CA . ARG A 1 116 ? 8.747 -11.937 -8.542 1.00 74.81 116 ARG A CA 1
ATOM 852 C C . ARG A 1 116 ? 9.139 -10.635 -7.832 1.00 74.81 116 ARG A C 1
ATOM 854 O O . ARG A 1 116 ? 9.387 -10.660 -6.637 1.00 74.81 116 ARG A O 1
ATOM 861 N N . TRP A 1 117 ? 9.215 -9.527 -8.570 1.00 79.00 117 TRP A N 1
ATOM 862 C CA . TRP A 1 117 ? 9.609 -8.217 -8.039 1.00 79.00 117 TRP A CA 1
ATOM 863 C C . TRP A 1 117 ? 8.473 -7.439 -7.367 1.00 79.00 117 TRP A C 1
ATOM 865 O O . TRP A 1 117 ? 8.734 -6.388 -6.791 1.00 79.00 117 TRP A O 1
ATOM 875 N N . VAL A 1 118 ? 7.226 -7.924 -7.437 1.00 85.44 118 VAL A N 1
ATOM 876 C CA . VAL A 1 118 ? 6.142 -7.339 -6.637 1.00 85.44 118 VAL A CA 1
ATOM 877 C C . VAL A 1 118 ? 6.358 -7.742 -5.183 1.00 85.44 118 VAL A C 1
ATOM 879 O O . VAL A 1 118 ? 6.455 -8.931 -4.868 1.00 85.44 118 VAL A O 1
ATOM 882 N N . GLN A 1 119 ? 6.421 -6.746 -4.306 1.00 88.06 119 GLN A N 1
ATOM 883 C CA . GLN A 1 119 ? 6.446 -6.945 -2.864 1.00 88.06 119 GLN A CA 1
ATOM 884 C C . GLN A 1 119 ? 5.036 -6.737 -2.323 1.00 88.06 119 GLN A C 1
ATOM 886 O O . GLN A 1 119 ? 4.467 -5.658 -2.466 1.00 88.06 119 GLN A O 1
ATOM 891 N N . GLU A 1 120 ? 4.479 -7.776 -1.710 1.00 89.81 120 GLU A N 1
ATOM 892 C CA . GLU A 1 120 ? 3.134 -7.755 -1.137 1.00 89.81 120 GLU A CA 1
ATOM 893 C C . GLU A 1 120 ? 3.190 -8.045 0.351 1.00 89.81 120 GLU A C 1
ATOM 895 O O . GLU A 1 120 ? 4.104 -8.712 0.836 1.00 89.81 120 GLU A O 1
ATOM 900 N N . GLY A 1 121 ? 2.224 -7.537 1.100 1.00 89.75 121 GLY A N 1
ATOM 901 C CA . GLY A 1 121 ? 2.282 -7.618 2.544 1.00 89.75 121 GLY A CA 1
ATOM 902 C C . GLY A 1 121 ? 0.994 -7.218 3.221 1.00 89.75 121 GLY A C 1
ATOM 903 O O . GLY A 1 121 ? -0.026 -6.963 2.587 1.00 89.75 121 GLY A O 1
ATOM 904 N N . VAL A 1 122 ? 1.074 -7.152 4.542 1.00 90.19 122 VAL A N 1
ATOM 905 C CA . VAL A 1 122 ? -0.004 -6.676 5.401 1.00 90.19 122 VAL A CA 1
ATOM 906 C C . VAL A 1 122 ? 0.487 -5.496 6.220 1.00 90.19 122 VAL A C 1
ATOM 908 O O . VAL A 1 122 ? 1.640 -5.462 6.657 1.00 90.19 122 VAL A O 1
ATOM 911 N N . ALA A 1 123 ? -0.398 -4.534 6.451 1.00 89.62 123 ALA A N 1
ATOM 912 C CA . ALA A 1 123 ? -0.178 -3.472 7.415 1.00 89.62 123 ALA A CA 1
ATOM 913 C C . ALA A 1 123 ? -0.914 -3.782 8.718 1.00 89.62 123 ALA A C 1
ATOM 915 O O . ALA A 1 123 ? -2.042 -4.266 8.730 1.00 89.62 123 ALA A O 1
ATOM 916 N N . LEU A 1 124 ? -0.244 -3.490 9.821 1.00 87.00 124 LEU A N 1
ATOM 917 C CA . LEU A 1 124 ? -0.696 -3.645 11.189 1.00 87.00 124 LEU A CA 1
ATOM 918 C C . LEU A 1 124 ? -0.652 -2.272 11.854 1.00 87.00 124 LEU A C 1
ATOM 920 O O . LEU A 1 124 ? 0.256 -1.479 11.591 1.00 87.00 124 LEU A O 1
ATOM 924 N N . ARG A 1 125 ? -1.590 -2.020 12.773 1.00 79.69 125 ARG A N 1
ATOM 925 C CA . ARG A 1 125 ? -1.631 -0.792 13.587 1.00 79.69 125 ARG A CA 1
ATOM 926 C C . ARG A 1 125 ? -1.536 0.481 12.737 1.00 79.69 125 ARG A C 1
ATOM 928 O O . ARG A 1 125 ? -0.681 1.327 12.985 1.00 79.69 125 ARG A O 1
ATOM 935 N N . ILE A 1 126 ? -2.401 0.585 11.729 1.00 81.62 126 ILE A N 1
ATOM 936 C CA . ILE A 1 126 ? -2.548 1.805 10.936 1.00 81.62 126 ILE A CA 1
ATOM 937 C C . ILE A 1 126 ? -3.214 2.845 11.835 1.00 81.62 126 ILE A C 1
ATOM 939 O O . ILE A 1 126 ? -4.359 2.678 12.245 1.00 81.62 126 ILE A O 1
ATOM 943 N N . ALA A 1 127 ? -2.472 3.884 12.189 1.00 82.44 127 ALA A N 1
ATOM 944 C CA . ALA A 1 127 ? -2.943 4.964 13.036 1.00 82.44 127 ALA A CA 1
ATOM 945 C C . ALA A 1 127 ? -2.744 6.288 12.295 1.00 82.44 127 ALA A C 1
ATOM 947 O O . ALA A 1 127 ? -1.594 6.666 12.057 1.00 82.44 127 ALA A O 1
ATOM 948 N N . PRO A 1 128 ? -3.820 7.006 11.941 1.00 78.75 128 PRO A N 1
ATOM 949 C CA . PRO A 1 128 ? -3.705 8.378 11.466 1.00 78.75 128 PRO A CA 1
ATOM 950 C C . PRO A 1 128 ? -2.970 9.227 12.515 1.00 78.75 128 PRO A C 1
ATOM 952 O O . PRO A 1 128 ? -3.307 9.182 13.699 1.00 78.75 128 PRO A O 1
ATOM 955 N N . THR A 1 129 ? -1.942 9.973 12.109 1.00 73.12 129 THR A N 1
ATOM 956 C CA . 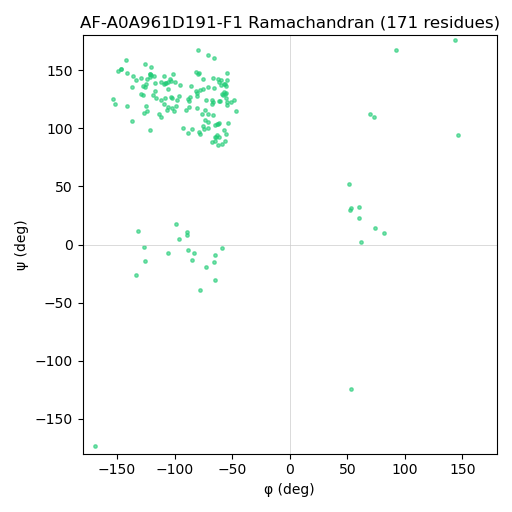THR A 1 129 ? -1.131 10.813 13.012 1.00 73.12 129 THR A CA 1
ATOM 957 C C . THR A 1 129 ? -1.417 12.304 12.893 1.00 73.12 129 THR A C 1
ATOM 959 O O . THR A 1 129 ? -0.915 13.081 13.703 1.00 73.12 129 THR A O 1
ATOM 962 N N . GLY A 1 130 ? -2.233 12.718 11.921 1.00 61.00 130 GLY A N 1
ATOM 963 C CA . GLY A 1 130 ? -2.628 14.108 11.717 1.00 61.00 130 GLY A CA 1
ATOM 964 C C . GLY A 1 130 ? -4.138 14.317 11.811 1.00 61.00 130 GLY A C 1
ATOM 965 O O . GLY A 1 130 ? -4.925 13.483 11.373 1.00 61.00 130 GLY A O 1
ATOM 966 N N . HIS A 1 131 ? -4.542 15.474 12.337 1.00 45.75 131 HIS A N 1
ATOM 967 C CA . HIS A 1 131 ? -5.873 16.030 12.109 1.00 45.75 131 HIS A CA 1
ATOM 968 C C . HIS A 1 131 ? -5.789 16.966 10.894 1.00 45.75 131 HIS A C 1
ATOM 970 O O . HIS A 1 131 ? -5.293 18.082 11.023 1.00 45.75 131 HIS A O 1
ATOM 976 N N . GLY A 1 132 ? -6.216 16.515 9.710 1.00 47.69 132 GLY A N 1
ATOM 977 C CA . GLY A 1 132 ? -6.272 17.352 8.504 1.00 47.69 132 GLY A CA 1
ATOM 978 C C . GLY A 1 132 ? -5.931 16.629 7.197 1.00 47.69 132 GLY A C 1
ATOM 979 O O . GLY A 1 132 ? -5.551 15.462 7.196 1.00 47.69 132 GLY A O 1
ATOM 980 N N . GLU A 1 133 ? -6.055 17.365 6.089 1.00 44.91 133 GLU A N 1
ATOM 981 C CA . GLU A 1 133 ? -6.009 16.922 4.679 1.00 44.91 133 GLU A CA 1
ATOM 982 C C . GLU A 1 133 ? -4.716 16.212 4.225 1.00 44.91 133 GLU A C 1
ATOM 984 O O . GLU A 1 133 ? -4.628 15.768 3.085 1.00 44.91 133 GLU A O 1
ATOM 989 N N . THR A 1 134 ? -3.698 16.090 5.082 1.00 54.69 134 THR A N 1
ATOM 990 C CA . THR A 1 134 ? -2.408 15.485 4.713 1.00 54.69 134 THR A CA 1
ATOM 991 C C . THR A 1 134 ? -2.380 13.962 4.821 1.00 54.69 134 THR A C 1
ATOM 993 O O . THR A 1 134 ? -1.438 13.355 4.318 1.00 54.69 134 THR A O 1
ATOM 996 N N . GLY A 1 135 ? -3.365 13.331 5.475 1.00 63.66 135 GLY A N 1
ATOM 997 C CA . GLY A 1 135 ? -3.479 11.865 5.522 1.00 63.66 135 GLY A CA 1
ATOM 998 C C . GLY A 1 135 ? -2.279 11.142 6.154 1.00 63.66 135 GLY A C 1
ATOM 999 O O . GLY A 1 135 ? -2.046 9.969 5.862 1.00 63.66 135 GLY A O 1
ATOM 1000 N N . ALA A 1 136 ? -1.492 11.831 6.993 1.00 78.38 136 ALA A N 1
ATOM 1001 C CA . ALA A 1 136 ? -0.322 11.246 7.642 1.00 78.38 136 ALA A CA 1
ATOM 1002 C C . ALA A 1 136 ? -0.719 10.072 8.549 1.00 78.38 136 ALA A C 1
ATOM 1004 O O . ALA A 1 136 ? -1.728 10.130 9.259 1.00 78.38 136 ALA A O 1
ATOM 1005 N N . LEU A 1 137 ? 0.089 9.013 8.537 1.00 87.19 137 LEU A N 1
ATOM 1006 C CA . LEU A 1 137 ? -0.156 7.791 9.284 1.00 87.19 137 LEU A CA 1
ATOM 1007 C C . LEU A 1 137 ? 1.128 7.196 9.850 1.00 87.19 137 LEU A C 1
ATOM 1009 O O . LEU A 1 137 ? 2.234 7.394 9.342 1.00 87.19 137 LEU A O 1
ATOM 1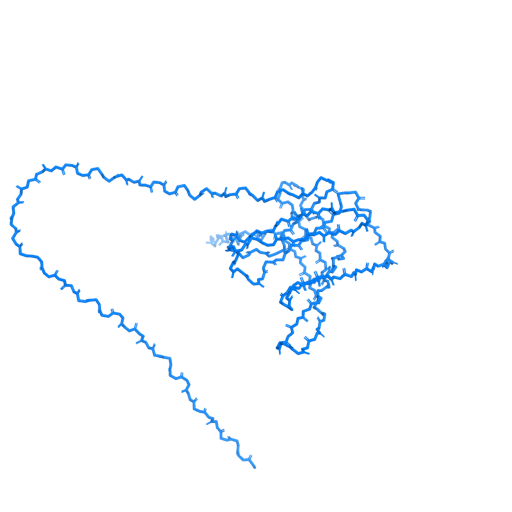013 N N . ARG A 1 138 ? 0.942 6.378 10.880 1.00 89.94 138 ARG A N 1
ATOM 1014 C CA . ARG A 1 138 ? 1.899 5.375 11.325 1.00 89.94 138 ARG A CA 1
ATOM 1015 C C . ARG A 1 138 ? 1.373 3.998 10.994 1.00 89.94 138 ARG A C 1
ATOM 1017 O O . ARG A 1 138 ? 0.193 3.728 11.192 1.00 89.94 138 ARG A O 1
ATOM 1024 N N . ALA A 1 139 ? 2.249 3.130 10.517 1.00 91.19 139 ALA A N 1
ATOM 1025 C CA . ALA A 1 139 ? 1.912 1.742 10.233 1.00 91.19 139 ALA A CA 1
ATOM 1026 C C . ALA A 1 139 ? 3.112 0.840 10.499 1.00 91.19 139 ALA A C 1
ATOM 1028 O O . ALA A 1 139 ? 4.260 1.244 10.331 1.00 91.19 139 ALA A O 1
ATOM 1029 N N . ILE A 1 140 ? 2.843 -0.406 10.869 1.00 92.50 140 ILE A N 1
ATOM 1030 C CA . ILE A 1 140 ? 3.835 -1.478 10.846 1.00 92.50 140 ILE A CA 1
ATOM 1031 C C . ILE A 1 140 ? 3.490 -2.366 9.661 1.00 92.50 140 ILE A C 1
ATOM 1033 O O . ILE A 1 140 ? 2.418 -2.955 9.643 1.00 92.50 140 ILE A O 1
ATOM 1037 N N . THR A 1 141 ? 4.368 -2.494 8.676 1.00 93.19 141 THR A N 1
ATOM 1038 C CA . THR A 1 141 ? 4.139 -3.408 7.549 1.00 93.19 141 THR A CA 1
ATOM 1039 C C . THR A 1 141 ? 4.964 -4.665 7.701 1.00 93.19 141 THR A C 1
ATOM 1041 O O . THR A 1 141 ? 6.139 -4.580 8.054 1.00 93.19 141 THR A O 1
ATOM 1044 N N . VAL A 1 142 ? 4.382 -5.806 7.350 1.00 92.06 142 VAL A N 1
ATOM 1045 C CA . VAL A 1 142 ? 5.092 -7.065 7.128 1.00 92.06 142 VAL A CA 1
ATOM 1046 C C . VAL A 1 142 ? 4.999 -7.373 5.642 1.00 92.06 142 VAL A C 1
ATOM 1048 O O . VAL A 1 142 ? 3.913 -7.664 5.145 1.00 92.06 142 VAL A O 1
ATOM 1051 N N . THR A 1 143 ? 6.116 -7.267 4.928 1.00 91.25 143 THR A N 1
ATOM 1052 C CA . THR A 1 143 ? 6.150 -7.371 3.462 1.00 91.25 143 THR A CA 1
ATOM 1053 C C . THR A 1 143 ? 6.986 -8.563 3.036 1.00 91.25 143 THR A C 1
ATOM 1055 O O . THR A 1 143 ? 8.110 -8.729 3.501 1.00 91.25 143 THR A O 1
ATOM 1058 N N . ARG A 1 144 ? 6.458 -9.375 2.124 1.00 88.38 144 ARG A N 1
ATOM 1059 C CA . ARG A 1 144 ? 7.221 -10.379 1.391 1.00 88.38 144 ARG A CA 1
ATOM 1060 C C . ARG A 1 144 ? 8.205 -9.668 0.467 1.00 88.38 144 ARG A C 1
ATOM 1062 O O . ARG A 1 144 ? 7.797 -8.920 -0.420 1.00 88.38 144 ARG A O 1
ATOM 1069 N N . ASN A 1 145 ? 9.487 -9.937 0.655 1.00 84.81 145 ASN A N 1
ATOM 1070 C CA . ASN A 1 145 ? 10.563 -9.428 -0.175 1.00 84.81 145 ASN A CA 1
ATOM 1071 C C . ASN A 1 145 ? 11.350 -10.596 -0.784 1.00 84.81 145 ASN A C 1
ATOM 1073 O O . ASN A 1 145 ? 11.487 -11.662 -0.180 1.00 84.81 145 ASN A O 1
ATOM 1077 N N . VAL A 1 146 ? 11.854 -10.399 -1.999 1.00 78.88 146 VAL A N 1
ATOM 1078 C CA . VAL A 1 146 ? 12.672 -11.379 -2.716 1.00 78.88 146 VAL A CA 1
ATOM 1079 C C . VAL A 1 146 ? 14.074 -10.806 -2.853 1.00 78.88 146 VAL A C 1
ATOM 1081 O O . VAL A 1 146 ? 14.289 -9.834 -3.575 1.00 78.88 146 VAL A O 1
ATOM 1084 N N . TRP A 1 147 ? 15.038 -11.415 -2.167 1.00 71.00 147 TRP A N 1
ATOM 1085 C CA . TRP A 1 147 ? 16.432 -10.987 -2.191 1.00 71.00 147 TRP A CA 1
ATOM 1086 C C . TRP A 1 147 ? 17.271 -11.891 -3.098 1.00 71.00 147 TRP A C 1
ATOM 1088 O O . TRP A 1 147 ? 17.282 -13.117 -2.948 1.00 71.00 147 TRP A O 1
ATOM 1098 N N . GLY A 1 148 ? 17.977 -11.278 -4.054 1.00 69.12 148 GLY A N 1
ATOM 1099 C CA . GLY A 1 148 ? 18.917 -11.970 -4.943 1.00 69.12 148 GLY A CA 1
ATOM 1100 C C . GLY A 1 148 ? 18.293 -13.072 -5.803 1.00 69.12 148 GLY A C 1
ATOM 1101 O O . GLY A 1 148 ? 18.950 -14.072 -6.055 1.00 69.12 148 GLY A O 1
ATOM 1102 N N . ASP A 1 149 ? 17.028 -12.923 -6.209 1.00 70.38 149 ASP A N 1
ATOM 1103 C CA . ASP A 1 149 ? 16.260 -13.911 -6.989 1.00 70.38 149 ASP A CA 1
ATOM 1104 C C . ASP A 1 149 ? 16.022 -15.275 -6.319 1.00 70.38 149 ASP A C 1
ATOM 1106 O O . ASP A 1 149 ? 15.402 -16.148 -6.928 1.00 70.38 149 ASP A O 1
ATOM 1110 N N . THR A 1 150 ? 16.479 -15.473 -5.079 1.00 64.31 150 THR A N 1
ATOM 1111 C CA . THR A 1 150 ? 16.529 -16.807 -4.459 1.00 64.31 150 THR A CA 1
ATOM 1112 C C . THR A 1 150 ? 15.997 -16.884 -3.035 1.00 64.31 150 THR A C 1
ATOM 1114 O O . THR A 1 150 ? 15.563 -17.957 -2.628 1.00 64.31 150 THR A O 1
ATOM 1117 N N . ALA A 1 151 ? 16.030 -15.796 -2.262 1.00 73.50 151 ALA A N 1
ATOM 1118 C CA . ALA A 1 151 ? 15.593 -15.817 -0.869 1.00 73.50 151 ALA A CA 1
ATOM 1119 C C . ALA A 1 151 ? 14.280 -15.054 -0.701 1.00 73.50 151 ALA A C 1
ATOM 1121 O O . ALA A 1 151 ? 14.213 -13.860 -0.986 1.00 73.50 151 ALA A O 1
ATOM 1122 N N . GLU A 1 152 ? 13.250 -15.743 -0.217 1.00 78.75 152 GLU A N 1
ATOM 1123 C CA . GLU A 1 152 ? 12.028 -15.110 0.267 1.00 78.75 152 GLU A CA 1
ATOM 1124 C C . GLU A 1 152 ? 12.207 -14.768 1.746 1.00 78.75 152 GLU A C 1
ATOM 1126 O O . GLU A 1 152 ? 12.437 -15.650 2.576 1.00 78.75 152 GLU A O 1
ATOM 1131 N N . ILE A 1 153 ? 12.142 -13.478 2.060 1.00 86.81 153 ILE A N 1
ATOM 1132 C CA . ILE A 1 153 ? 12.237 -12.956 3.422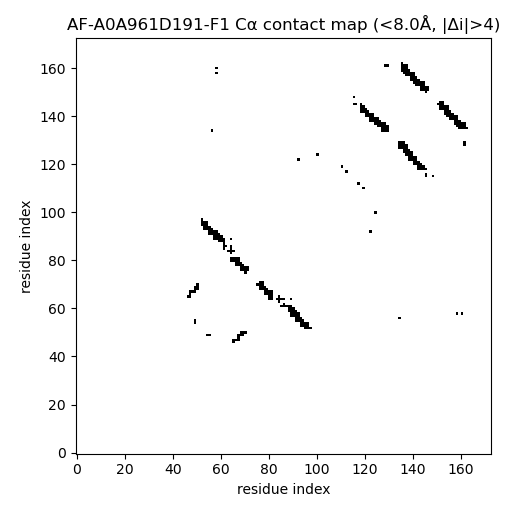 1.00 86.81 153 ILE A CA 1
ATOM 1133 C C . ILE A 1 153 ? 11.024 -12.075 3.710 1.00 86.81 153 ILE A C 1
ATOM 1135 O O . ILE A 1 153 ? 10.410 -11.526 2.795 1.00 86.81 153 ILE A O 1
ATOM 1139 N N . TYR A 1 154 ? 10.682 -11.930 4.988 1.00 90.19 154 TYR A N 1
ATOM 1140 C CA . TYR A 1 154 ? 9.653 -10.992 5.422 1.00 90.19 154 TYR A CA 1
ATOM 1141 C C . TYR A 1 154 ? 10.302 -9.797 6.106 1.00 90.19 154 TYR A C 1
ATOM 1143 O O . TYR A 1 154 ? 10.907 -9.937 7.169 1.00 90.19 154 TYR A O 1
ATOM 1151 N N . ASP A 1 155 ? 10.141 -8.624 5.503 1.00 91.06 155 ASP A N 1
ATOM 1152 C CA . ASP A 1 155 ? 10.597 -7.364 6.071 1.00 91.06 155 ASP A CA 1
ATOM 1153 C C . ASP A 1 155 ? 9.511 -6.778 6.967 1.00 91.06 155 ASP A C 1
ATOM 1155 O O . ASP A 1 155 ? 8.376 -6.559 6.532 1.00 91.06 155 ASP A O 1
ATOM 1159 N N . VAL A 1 156 ? 9.875 -6.487 8.215 1.00 93.62 156 VAL A N 1
ATOM 1160 C CA . VAL A 1 156 ? 9.025 -5.755 9.156 1.00 93.62 156 VAL A CA 1
ATOM 1161 C C . VAL A 1 156 ? 9.522 -4.319 9.233 1.00 93.62 156 VAL A C 1
ATOM 1163 O O . VAL A 1 156 ? 10.661 -4.075 9.628 1.00 93.62 156 VAL A O 1
ATOM 1166 N N . GLN A 1 157 ? 8.679 -3.366 8.845 1.00 93.69 157 GLN A N 1
ATOM 1167 C CA . GLN A 1 157 ? 9.046 -1.952 8.751 1.00 93.69 157 GLN A CA 1
ATOM 1168 C C . GLN A 1 157 ? 8.054 -1.093 9.530 1.00 93.69 157 GLN A C 1
ATOM 1170 O O . GLN A 1 157 ? 6.846 -1.313 9.462 1.00 93.69 157 GLN A O 1
ATOM 1175 N N . LEU A 1 158 ? 8.581 -0.124 10.280 1.00 93.62 158 LEU A N 1
ATOM 1176 C CA . LEU A 1 158 ? 7.796 0.919 10.928 1.00 93.62 158 LEU A CA 1
ATOM 1177 C C . LEU A 1 158 ? 7.796 2.155 10.033 1.00 93.62 158 LEU A C 1
ATOM 1179 O O . LEU A 1 158 ? 8.856 2.651 9.654 1.00 93.62 158 LEU A O 1
ATOM 1183 N N . TRP A 1 159 ? 6.605 2.659 9.755 1.00 91.31 159 TRP A N 1
ATOM 1184 C CA . TRP A 1 159 ? 6.370 3.846 8.954 1.00 91.31 159 TRP A CA 1
ATOM 1185 C C . TRP A 1 159 ? 5.825 4.968 9.820 1.00 91.31 159 TRP A C 1
ATOM 1187 O O . TRP A 1 159 ? 4.965 4.737 10.669 1.00 91.31 159 TRP A O 1
ATOM 1197 N N . ASP A 1 160 ? 6.304 6.178 9.559 1.00 89.62 160 ASP A N 1
ATOM 1198 C CA . ASP A 1 160 ? 5.713 7.428 10.016 1.00 89.62 160 ASP A CA 1
ATOM 1199 C C . ASP A 1 160 ? 5.749 8.392 8.828 1.00 89.62 160 ASP A C 1
ATOM 1201 O O . ASP A 1 160 ? 6.821 8.840 8.424 1.00 89.62 160 ASP A O 1
ATOM 1205 N N . THR A 1 161 ? 4.591 8.644 8.218 1.00 84.69 161 THR A N 1
ATOM 1206 C CA . THR A 1 161 ? 4.478 9.537 7.055 1.00 84.69 161 THR A CA 1
ATOM 1207 C C . THR A 1 161 ? 4.237 10.990 7.460 1.00 84.69 161 THR A C 1
ATOM 1209 O O . THR A 1 161 ? 3.987 11.840 6.605 1.00 84.69 161 THR A O 1
ATOM 1212 N N . THR A 1 162 ? 4.332 11.308 8.756 1.00 83.81 162 THR A N 1
ATOM 1213 C CA . THR A 1 162 ? 4.262 12.687 9.238 1.00 83.81 162 THR A CA 1
ATOM 1214 C C . THR A 1 162 ? 5.411 13.493 8.622 1.00 83.81 162 THR A C 1
ATOM 1216 O O . THR A 1 162 ? 6.574 13.113 8.797 1.00 83.81 162 THR A O 1
ATOM 1219 N N . PRO A 1 163 ? 5.134 14.606 7.915 1.00 76.12 163 PRO A N 1
ATOM 1220 C CA . PRO A 1 163 ? 6.186 15.446 7.364 1.00 76.12 163 PRO A CA 1
ATOM 1221 C C . PRO A 1 163 ? 7.143 15.885 8.469 1.00 76.12 163 PRO A C 1
ATOM 1223 O O . PRO A 1 163 ? 6.712 16.383 9.512 1.00 76.12 163 PRO A O 1
ATOM 1226 N N . ALA A 1 164 ? 8.446 15.715 8.241 1.00 72.31 164 ALA A N 1
ATOM 1227 C CA . ALA A 1 164 ? 9.437 16.272 9.145 1.00 72.31 164 ALA A CA 1
ATOM 1228 C C . ALA A 1 164 ? 9.226 17.789 9.217 1.00 72.31 164 ALA A C 1
ATOM 1230 O O . ALA A 1 164 ? 9.151 18.460 8.183 1.00 72.31 164 ALA A O 1
ATOM 1231 N N . LEU A 1 165 ? 9.126 18.331 10.433 1.00 71.88 165 LEU A N 1
ATOM 1232 C CA . LEU A 1 165 ? 9.150 19.778 10.600 1.00 71.88 165 LEU A CA 1
ATOM 1233 C C . LEU A 1 165 ? 10.454 20.302 9.981 1.00 71.88 165 LEU A C 1
ATOM 1235 O O . LEU A 1 165 ? 11.504 19.675 10.173 1.00 71.88 165 LEU A O 1
ATOM 1239 N N . PRO A 1 166 ? 10.421 21.430 9.246 1.00 73.12 166 PRO A N 1
ATOM 1240 C CA . PRO A 1 166 ? 11.657 22.066 8.828 1.00 73.12 166 PRO A CA 1
ATOM 1241 C C . PRO A 1 166 ? 12.505 22.314 10.080 1.00 73.12 166 PRO A C 1
ATOM 1243 O O . PRO A 1 166 ? 11.941 22.643 11.131 1.00 73.12 166 PRO A O 1
ATOM 1246 N N . PRO A 1 167 ? 13.837 22.141 10.012 1.00 72.19 167 PRO A N 1
ATOM 1247 C CA . PRO A 1 167 ? 14.683 22.454 11.149 1.00 72.19 167 PRO A CA 1
ATOM 1248 C C . PRO A 1 167 ? 14.389 23.897 11.545 1.00 72.19 167 PRO A C 1
ATOM 1250 O O . PRO A 1 167 ? 14.522 24.805 10.721 1.00 72.19 167 PRO A O 1
ATOM 1253 N N . SER A 1 168 ? 13.928 24.104 12.781 1.00 74.62 168 SER A N 1
ATOM 1254 C CA . SER A 1 168 ? 13.747 25.447 13.314 1.00 74.62 168 SER A CA 1
ATOM 1255 C C . SER A 1 168 ? 15.053 26.190 13.087 1.00 74.62 168 SER A C 1
ATOM 1257 O O . SER A 1 168 ? 16.111 25.717 13.507 1.00 74.62 168 SER A O 1
ATOM 1259 N N . ALA A 1 169 ? 14.999 27.321 12.384 1.00 56.44 169 ALA A N 1
ATOM 1260 C CA . ALA A 1 169 ? 16.144 28.202 12.286 1.00 56.44 169 ALA A CA 1
ATOM 1261 C C . ALA A 1 169 ? 16.438 28.689 13.707 1.00 56.44 169 ALA A C 1
ATOM 1263 O O . ALA A 1 169 ? 15.804 29.621 14.199 1.00 56.44 169 ALA A O 1
ATOM 1264 N N . THR A 1 170 ? 17.349 28.008 14.400 1.00 63.81 170 THR A N 1
ATOM 1265 C CA . THR A 1 170 ? 17.906 28.486 15.656 1.00 63.81 170 THR A CA 1
ATOM 1266 C C . THR A 1 170 ? 18.662 29.758 15.310 1.00 63.81 170 THR A C 1
ATOM 1268 O O . THR A 1 170 ? 19.813 29.716 14.881 1.00 63.81 170 THR A O 1
ATOM 1271 N N . SER A 1 171 ? 17.981 30.897 15.420 1.00 58.81 171 SER A N 1
ATOM 1272 C CA . SER A 1 171 ? 18.627 32.197 15.411 1.00 58.81 171 SER A CA 1
ATOM 1273 C C . SER A 1 171 ? 19.534 32.230 16.632 1.00 58.81 171 SER A C 1
ATOM 1275 O O . SER A 1 171 ? 19.060 32.346 17.759 1.00 58.81 171 SER A O 1
ATOM 1277 N N . ILE A 1 172 ? 20.834 32.072 16.408 1.00 52.09 172 ILE A N 1
ATOM 1278 C CA . ILE A 1 172 ? 21.845 32.410 17.401 1.00 52.09 172 ILE A CA 1
ATOM 1279 C C . ILE A 1 172 ? 21.900 33.939 17.398 1.00 52.09 172 ILE A C 1
ATOM 1281 O O . ILE A 1 172 ? 22.449 34.536 16.473 1.00 52.09 172 ILE A O 1
ATOM 1285 N N . SER A 1 173 ? 21.227 34.554 18.368 1.00 68.19 173 SER A N 1
ATOM 1286 C CA . SER A 1 173 ? 21.353 35.979 18.702 1.00 68.19 173 SER A CA 1
ATOM 1287 C C . SER A 1 173 ? 22.427 36.185 19.755 1.00 68.19 173 SER A C 1
ATOM 1289 O O . SER A 1 173 ? 22.408 35.389 20.723 1.00 68.19 173 SER A O 1
#

Solvent-accessible surface area (backbone atoms only — not comparable to full-atom values): 12160 Å² total; per-residue (Å²): 138,86,87,80,85,80,85,84,85,79,82,78,84,82,78,84,81,78,83,79,83,85,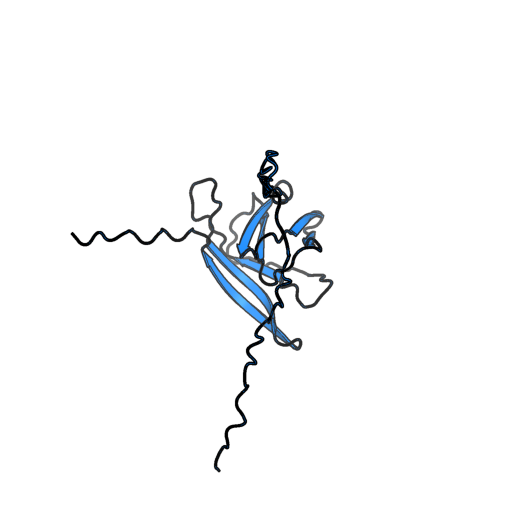83,82,82,90,79,95,78,92,73,91,75,75,80,75,75,75,76,75,73,77,71,75,70,78,74,70,72,57,44,91,69,38,45,65,49,70,80,36,73,36,83,86,51,54,60,47,58,43,75,77,54,96,88,41,76,48,77,45,68,48,91,82,46,78,57,92,65,58,38,75,47,76,46,56,69,82,63,73,90,73,76,96,71,86,83,86,86,85,86,88,70,99,53,80,85,67,66,52,67,52,77,41,76,77,38,76,73,55,94,62,98,77,74,20,32,30,33,36,34,46,29,44,40,64,50,90,92,74,42,81,45,74,48,77,46,82,46,70,57,59,78,77,75,74,79,74,81,77,76,86,125

Sequence (173 aa):
MQNTPGPEARERTQRCVRRLPTPLHSGTLRLLAACTMGLVLVACAPEPEPPTGWSQVYLTRDGGDVARVRIEGAGTVAVEADGRNTGTNSRGLLYPDDADPGTDARSCATTTVPHRWVQEGVALRIAPTGHGETGALRAITVTRNVWGDTAEIYDVQLWDTTPALPPSATSIS

Nearest PDB structures (foldseek):
  3d2l-assembly1_A  TM=4.220E-01  e=4.302E+00  Exiguobacterium sibiricum 255-15
  7qi3-assembly2_D  TM=3.499E-01  e=9.178E+00  Fusarium verticillioides